Protein AF-A0A135VZF5-F1 (afdb_monomer_lite)

Foldseek 3Di:
DVVVVVVVVVVVVVVVCVVVVVVVLCVLPDPVCSVVSVVVVVVVVVVVVVCCCPPPLVVQLVVCVVVVHDNVVSVVRSVVRVVVVVVVVVVVVVVVVVVCVVVVND

Sequence (106 aa):
MLALLASFLIGGSQVIIQASSYSIVAEMAPEEYRGRLFAYYNATFFLSWGIAATLVAGPIADILIGQGLTNADAYRGSFIAAIILIIIGIAVLLFSFRCAKAKGLE

Secondary structure (DSSP, 8-state):
-HHHHHHHHHHHHHHHHHHHHHHHHHHHS-GGGHHHHHHHHHHHHHHHHHHHIIIIIHHHHHHHHHTT--HHHHHHHHHHHHHHHHHHHHHHHHHHHHHHHHTT--

Radius of gyration: 17.74 Å; chains: 1; bounding box: 40×30×50 Å

Structure (mmCIF, N/CA/C/O backbone):
data_AF-A0A135VZF5-F1
#
_entry.id   AF-A0A135VZF5-F1
#
loop_
_atom_site.group_PDB
_atom_site.id
_atom_site.type_symbol
_atom_site.label_atom_id
_atom_site.label_alt_id
_atom_site.label_comp_id
_atom_site.label_asym_id
_atom_site.label_entity_id
_atom_site.label_seq_id
_atom_site.pdbx_PDB_ins_code
_atom_site.Cartn_x
_atom_site.Cartn_y
_atom_site.Cartn_z
_atom_site.occupancy
_atom_site.B_iso_or_equiv
_atom_site.auth_seq_id
_atom_site.auth_comp_id
_atom_site.auth_asym_id
_atom_site.auth_atom_id
_atom_site.pdbx_PDB_model_num
ATOM 1 N N . MET A 1 1 ? 14.193 17.969 -7.813 1.00 78.62 1 MET A N 1
ATOM 2 C CA . MET A 1 1 ? 12.970 18.725 -7.455 1.00 78.62 1 MET A CA 1
ATOM 3 C C . MET A 1 1 ? 11.736 17.826 -7.400 1.00 78.62 1 MET A C 1
ATOM 5 O O . MET A 1 1 ? 11.145 17.732 -6.336 1.00 78.62 1 MET A O 1
ATOM 9 N N . LEU A 1 2 ? 11.392 17.096 -8.472 1.00 87.62 2 LEU A N 1
ATOM 10 C CA . LEU A 1 2 ? 10.212 16.211 -8.489 1.00 87.62 2 LEU A CA 1
ATOM 11 C C . LEU A 1 2 ? 10.239 15.117 -7.404 1.00 87.62 2 LEU A C 1
ATOM 13 O O . LEU A 1 2 ? 9.238 14.891 -6.737 1.00 87.62 2 LEU A O 1
ATOM 17 N N . ALA A 1 3 ? 11.404 14.505 -7.164 1.00 88.62 3 ALA A N 1
ATOM 18 C CA . ALA A 1 3 ? 11.572 13.507 -6.106 1.00 88.62 3 ALA A CA 1
ATOM 19 C C . ALA A 1 3 ? 11.306 14.067 -4.696 1.00 88.62 3 ALA A C 1
ATOM 21 O O . ALA A 1 3 ? 10.723 13.377 -3.874 1.00 88.62 3 ALA A O 1
ATOM 22 N N . LEU A 1 4 ? 11.669 15.328 -4.422 1.00 94.00 4 LEU A N 1
ATOM 23 C CA . LEU A 1 4 ? 11.401 15.960 -3.123 1.00 94.00 4 LEU A CA 1
ATOM 24 C C . LEU A 1 4 ? 9.907 16.209 -2.924 1.00 94.00 4 LEU A C 1
ATOM 26 O O . LEU A 1 4 ? 9.385 15.957 -1.843 1.00 94.00 4 LEU A O 1
ATOM 30 N N . LEU A 1 5 ? 9.2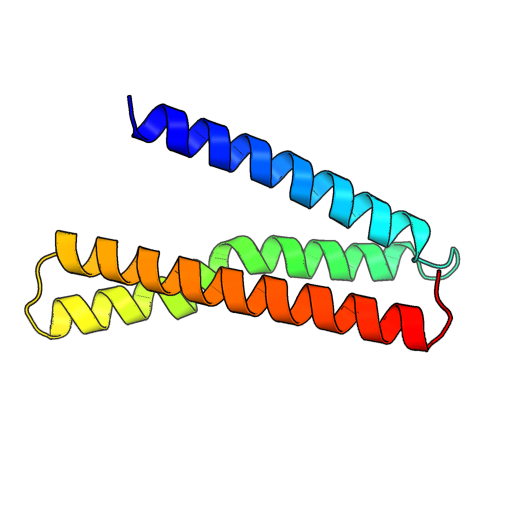20 16.660 -3.977 1.00 95.69 5 LEU A N 1
ATOM 31 C CA . LEU A 1 5 ? 7.770 16.815 -3.951 1.00 95.69 5 LEU A CA 1
ATOM 32 C C . LEU A 1 5 ? 7.081 15.462 -3.731 1.00 95.69 5 LEU A C 1
ATOM 34 O O . LEU A 1 5 ? 6.182 15.366 -2.903 1.00 95.69 5 LEU A O 1
ATOM 38 N N . ALA A 1 6 ? 7.541 14.410 -4.414 1.00 90.94 6 ALA A N 1
ATOM 39 C CA . ALA A 1 6 ? 7.037 13.056 -4.210 1.00 90.94 6 ALA A CA 1
ATOM 40 C C . ALA A 1 6 ? 7.252 12.586 -2.762 1.00 90.94 6 ALA A C 1
ATOM 42 O O . ALA A 1 6 ? 6.299 12.148 -2.128 1.00 90.94 6 ALA A O 1
ATOM 43 N N . SER A 1 7 ? 8.454 12.748 -2.201 1.00 93.50 7 SER A N 1
ATOM 44 C CA . SER A 1 7 ? 8.739 12.393 -0.804 1.00 93.50 7 SER A CA 1
ATOM 45 C C . SER A 1 7 ? 7.892 13.185 0.191 1.00 93.50 7 SER A C 1
ATOM 47 O O . SER A 1 7 ? 7.420 12.620 1.174 1.00 93.50 7 SER A O 1
ATOM 49 N N . PHE A 1 8 ? 7.658 14.473 -0.068 1.00 96.44 8 PHE A N 1
ATOM 50 C CA . PHE A 1 8 ? 6.779 15.301 0.755 1.00 96.44 8 PHE A CA 1
ATOM 51 C C . PHE A 1 8 ? 5.334 14.785 0.734 1.00 96.44 8 PHE A C 1
ATOM 53 O O . PHE A 1 8 ? 4.723 14.621 1.788 1.00 96.44 8 PHE A O 1
ATOM 60 N N . LEU A 1 9 ? 4.801 14.468 -0.451 1.00 95.06 9 LEU A N 1
ATOM 61 C CA . LEU A 1 9 ? 3.454 13.908 -0.601 1.00 95.06 9 LEU A CA 1
ATOM 62 C C . LEU A 1 9 ? 3.332 12.515 0.035 1.00 95.06 9 LEU A C 1
ATOM 64 O O . LEU A 1 9 ? 2.331 12.226 0.693 1.00 95.06 9 LEU A O 1
ATOM 68 N N . ILE A 1 10 ? 4.356 11.669 -0.104 1.00 92.56 10 ILE A N 1
ATOM 69 C CA . ILE A 1 10 ? 4.422 10.362 0.562 1.00 92.56 10 ILE A CA 1
ATOM 70 C C . ILE A 1 10 ? 4.381 10.553 2.080 1.00 92.56 10 ILE A C 1
ATOM 72 O O . ILE A 1 10 ? 3.522 9.971 2.733 1.00 92.56 10 ILE A O 1
ATOM 76 N N . GLY A 1 11 ? 5.231 11.416 2.640 1.00 93.94 11 GLY A N 1
ATOM 77 C CA . GLY A 1 11 ? 5.256 11.674 4.080 1.00 93.94 11 GLY A CA 1
ATOM 78 C C . GLY A 1 11 ? 3.928 12.230 4.601 1.00 93.94 11 GLY A C 1
ATOM 79 O O . GLY A 1 11 ? 3.379 11.716 5.574 1.00 93.94 11 GLY A O 1
ATOM 80 N N . GLY A 1 12 ? 3.363 13.230 3.918 1.00 97.00 12 GLY A N 1
ATOM 81 C CA . GLY A 1 12 ? 2.071 13.814 4.285 1.00 97.00 12 GLY A CA 1
ATOM 82 C C . GLY A 1 12 ? 0.936 12.788 4.261 1.00 97.00 12 GLY A C 1
ATOM 83 O O . GLY A 1 12 ? 0.188 12.668 5.231 1.00 97.00 12 GLY A O 1
ATOM 84 N N . SER A 1 13 ? 0.839 11.995 3.189 1.00 93.19 13 SER A N 1
ATOM 85 C CA . SER A 1 13 ? -0.178 10.940 3.083 1.00 93.19 13 SER A CA 1
ATOM 86 C C . SER A 1 13 ? -0.003 9.853 4.145 1.00 93.19 13 SER A C 1
ATOM 88 O O . SER A 1 13 ? -0.987 9.442 4.756 1.00 93.19 13 SER A O 1
ATOM 90 N N . GLN A 1 14 ? 1.232 9.437 4.434 1.00 91.56 14 GLN A N 1
ATOM 91 C CA . GLN A 1 14 ? 1.521 8.450 5.469 1.00 91.56 14 GLN A CA 1
ATOM 92 C C . GLN A 1 14 ? 1.071 8.913 6.852 1.00 91.56 14 GLN A C 1
ATOM 94 O O . GLN A 1 14 ? 0.493 8.111 7.583 1.00 91.56 14 GLN A O 1
ATOM 99 N N . VAL A 1 15 ? 1.316 10.175 7.217 1.00 95.38 15 VAL A N 1
ATOM 100 C CA . VAL A 1 15 ? 0.890 10.717 8.517 1.00 95.38 15 VAL A CA 1
ATOM 101 C C . VAL A 1 15 ? -0.632 10.751 8.612 1.00 95.38 15 VAL A C 1
ATOM 103 O O . VAL A 1 15 ? -1.183 10.267 9.598 1.00 95.38 15 VAL A O 1
ATOM 106 N N . ILE A 1 16 ? -1.313 11.257 7.579 1.00 95.56 16 ILE A N 1
ATOM 107 C CA . ILE A 1 16 ? -2.780 11.343 7.552 1.00 95.56 16 ILE A CA 1
ATOM 108 C C . ILE A 1 16 ? -3.399 9.947 7.671 1.00 95.56 16 ILE A C 1
ATOM 110 O O . ILE A 1 16 ? -4.220 9.709 8.553 1.00 95.56 16 ILE A O 1
ATOM 114 N N . ILE A 1 17 ? -2.973 9.002 6.827 1.00 91.38 17 ILE A N 1
ATOM 115 C CA . ILE A 1 17 ? -3.539 7.648 6.799 1.00 91.38 17 ILE A CA 1
ATOM 116 C C . ILE A 1 17 ? -3.292 6.931 8.127 1.00 91.38 17 ILE A C 1
ATOM 118 O O . ILE A 1 17 ? -4.222 6.332 8.666 1.00 91.38 17 ILE A O 1
ATOM 122 N N . GLN A 1 18 ? -2.077 7.000 8.679 1.00 90.69 18 GLN A N 1
ATOM 123 C CA . GLN A 1 18 ? -1.759 6.331 9.943 1.00 90.69 18 GLN A CA 1
ATOM 124 C C . GLN A 1 18 ? -2.528 6.938 11.115 1.00 90.69 18 GLN A C 1
ATOM 126 O O . GLN A 1 18 ? -3.126 6.190 11.884 1.00 90.69 18 GLN A O 1
ATOM 131 N N . ALA A 1 19 ? -2.560 8.269 11.235 1.00 93.94 19 ALA A N 1
ATOM 132 C CA . ALA A 1 19 ? -3.259 8.942 12.325 1.00 93.94 19 ALA A CA 1
ATOM 133 C C . ALA A 1 19 ? -4.768 8.660 12.287 1.00 93.94 19 ALA A C 1
ATOM 135 O O . ALA A 1 19 ? -5.345 8.254 13.297 1.00 93.94 19 ALA A O 1
ATOM 136 N N . SER A 1 20 ? -5.399 8.799 11.116 1.00 93.19 20 SER A N 1
ATOM 137 C CA . SER A 1 20 ? -6.828 8.520 10.954 1.00 93.19 20 SER A CA 1
ATOM 138 C C . SER A 1 20 ? -7.156 7.047 11.204 1.00 93.19 20 SER A C 1
ATOM 140 O O . SER A 1 20 ? -8.093 6.754 11.940 1.00 93.19 20 SER A O 1
ATOM 142 N N . SER A 1 21 ? -6.370 6.114 10.657 1.00 90.56 21 SER A N 1
ATOM 143 C CA . SER A 1 21 ? -6.619 4.674 10.838 1.00 90.56 21 SER A CA 1
ATOM 144 C C . SER A 1 21 ? -6.475 4.249 12.300 1.00 90.56 21 SER A C 1
ATOM 146 O O . SER A 1 21 ? -7.303 3.492 12.804 1.00 90.56 21 SER A O 1
ATOM 148 N N . TYR A 1 22 ? -5.467 4.773 13.003 1.00 90.44 22 TYR A N 1
ATOM 149 C CA . TYR A 1 22 ? -5.263 4.483 14.422 1.00 90.44 22 TYR A CA 1
ATOM 150 C C . TYR A 1 22 ? -6.402 5.037 15.285 1.00 90.44 22 TYR A C 1
ATOM 152 O O . TYR A 1 22 ? -6.854 4.355 16.202 1.00 90.44 22 TYR A O 1
ATOM 160 N N . SER A 1 23 ? -6.902 6.238 14.967 1.00 91.62 23 SER A N 1
ATOM 161 C CA . SER A 1 23 ? -8.057 6.836 15.649 1.00 91.62 23 SER A CA 1
ATOM 162 C C . SER A 1 23 ? -9.321 5.993 15.478 1.00 91.62 23 SER A C 1
ATOM 164 O O . SER A 1 23 ? -9.994 5.708 16.463 1.00 91.62 23 SER A O 1
ATOM 166 N N . ILE A 1 24 ? -9.605 5.536 14.252 1.00 89.19 24 ILE A N 1
ATOM 167 C CA . ILE A 1 24 ? -10.771 4.687 13.956 1.00 89.19 24 ILE A CA 1
ATOM 168 C C . ILE A 1 24 ? -10.710 3.387 14.769 1.00 89.19 24 ILE A C 1
ATOM 170 O O . ILE A 1 24 ? -11.689 2.994 15.395 1.00 89.19 24 ILE A O 1
ATOM 174 N N . VAL A 1 25 ? -9.551 2.722 14.807 1.00 89.50 25 VAL A N 1
ATOM 175 C CA . VAL A 1 25 ? -9.394 1.486 15.591 1.00 89.50 25 VAL A CA 1
ATOM 176 C C . VAL A 1 25 ? -9.524 1.755 17.090 1.00 89.50 25 VAL A C 1
ATOM 178 O O . VAL A 1 25 ? -10.129 0.948 17.791 1.00 89.50 25 VAL A O 1
ATOM 181 N N . ALA A 1 26 ? -8.991 2.872 17.592 1.00 89.31 26 ALA A N 1
ATOM 182 C CA . ALA A 1 26 ? -9.089 3.236 19.005 1.00 89.31 26 ALA A CA 1
ATOM 183 C C . ALA A 1 26 ? -10.539 3.409 19.468 1.00 89.31 26 ALA A C 1
ATOM 185 O O . ALA A 1 26 ? -10.889 2.944 20.554 1.00 89.31 26 ALA A O 1
ATOM 186 N N . GLU A 1 27 ? -11.356 4.054 18.637 1.00 89.25 27 GLU A N 1
ATOM 187 C CA . GLU A 1 27 ? -12.764 4.331 18.907 1.00 89.25 27 GLU A CA 1
ATOM 188 C C . GLU A 1 27 ? -13.631 3.073 18.776 1.00 89.25 27 GLU A C 1
ATOM 190 O O . GLU A 1 27 ? -14.422 2.771 19.666 1.00 89.25 27 GLU A O 1
ATOM 195 N N . MET A 1 28 ? -13.426 2.275 17.722 1.00 85.31 28 MET A N 1
ATOM 196 C CA . MET A 1 28 ? -14.229 1.071 17.476 1.00 85.31 28 MET A CA 1
ATOM 197 C C . MET A 1 28 ? -13.863 -0.118 18.379 1.00 85.31 28 MET A C 1
ATOM 199 O O . MET A 1 28 ? -14.646 -1.062 18.496 1.00 85.31 28 MET A O 1
ATOM 203 N N . ALA A 1 29 ? -12.667 -0.143 18.975 1.00 86.94 29 ALA A N 1
ATOM 204 C CA . ALA A 1 29 ? -12.201 -1.299 19.734 1.00 86.94 29 ALA A CA 1
ATOM 205 C C . ALA A 1 29 ? -12.803 -1.350 21.159 1.00 86.94 29 ALA A C 1
ATOM 207 O O . ALA A 1 29 ? -12.457 -0.497 21.993 1.00 86.94 29 ALA A O 1
ATOM 208 N N . PRO A 1 30 ? -13.615 -2.380 21.491 1.00 86.50 30 PRO A N 1
ATOM 209 C CA . PRO A 1 30 ? -14.172 -2.562 22.831 1.00 86.50 30 PRO A CA 1
ATOM 210 C C . PRO A 1 30 ? -13.069 -2.774 23.868 1.00 86.50 30 PRO A C 1
ATOM 212 O O . PRO A 1 30 ? -12.054 -3.412 23.581 1.00 86.50 30 PRO A O 1
ATOM 215 N N . GLU A 1 31 ? -13.283 -2.268 25.083 1.00 88.06 31 GLU A N 1
ATOM 216 C CA . GLU A 1 31 ? -12.266 -2.229 26.145 1.00 88.06 31 GLU A CA 1
ATOM 217 C C . GLU A 1 31 ? -11.690 -3.614 26.471 1.00 88.06 31 GLU A C 1
ATOM 219 O O . GLU A 1 31 ? -10.476 -3.765 26.594 1.00 88.06 31 GLU A O 1
ATOM 224 N N . GLU A 1 32 ? -12.542 -4.640 26.490 1.00 89.69 32 GLU A N 1
ATOM 225 C CA . GLU A 1 32 ? -12.180 -6.027 26.812 1.00 89.69 32 GLU A CA 1
ATOM 226 C C . GLU A 1 32 ? -11.223 -6.670 25.793 1.00 89.69 32 GLU A C 1
ATOM 228 O O . GLU A 1 32 ? -10.394 -7.502 26.161 1.00 89.69 32 GLU A O 1
ATOM 233 N N . TYR A 1 33 ? -11.289 -6.276 24.515 1.00 88.62 33 TYR A N 1
ATOM 234 C CA . TYR A 1 33 ? -10.480 -6.868 23.436 1.00 88.62 33 TYR A CA 1
ATOM 235 C C . TYR A 1 33 ? -9.554 -5.865 22.744 1.00 88.62 33 TYR A C 1
ATOM 237 O O . TYR A 1 33 ? -8.916 -6.203 21.740 1.00 88.62 33 TYR A O 1
ATOM 245 N N . ARG A 1 34 ? -9.438 -4.645 23.281 1.00 87.94 34 ARG A N 1
ATOM 246 C CA . ARG A 1 34 ? -8.714 -3.533 22.656 1.00 87.94 34 ARG A CA 1
ATOM 247 C C . ARG A 1 34 ? -7.278 -3.906 22.306 1.00 87.94 34 ARG A C 1
ATOM 249 O O . ARG A 1 34 ? -6.871 -3.749 21.158 1.00 87.94 34 ARG A O 1
ATOM 256 N N . GLY A 1 35 ? -6.536 -4.495 23.245 1.00 89.12 35 GLY A N 1
ATOM 257 C CA . GLY A 1 35 ? -5.149 -4.917 23.010 1.00 89.12 35 GLY A CA 1
ATOM 258 C C . GLY A 1 35 ? -5.002 -5.920 21.857 1.00 89.12 35 GLY A C 1
ATOM 259 O O . GLY A 1 35 ? -4.089 -5.802 21.042 1.00 89.12 35 GLY A O 1
ATOM 260 N N . ARG A 1 36 ? -5.937 -6.870 21.727 1.00 90.94 36 ARG A N 1
ATOM 261 C CA . ARG A 1 36 ? -5.923 -7.878 20.657 1.00 90.94 36 ARG A CA 1
ATOM 262 C C . ARG A 1 36 ? -6.248 -7.269 19.291 1.00 90.94 36 ARG A C 1
ATOM 264 O O . ARG A 1 36 ? -5.593 -7.604 18.308 1.00 90.94 36 ARG A O 1
ATOM 271 N N . LEU A 1 37 ? -7.225 -6.366 19.225 1.00 90.00 37 LEU A N 1
ATOM 272 C CA . LEU A 1 37 ? -7.585 -5.676 17.983 1.00 90.00 37 LEU A CA 1
ATOM 273 C C . LEU A 1 37 ? -6.462 -4.749 17.504 1.00 90.00 37 LEU A C 1
ATOM 275 O O . LEU A 1 37 ? -6.125 -4.760 16.321 1.00 90.00 37 LEU A O 1
ATOM 279 N N . PHE A 1 38 ? -5.801 -4.041 18.424 1.00 91.94 38 PHE A N 1
ATOM 280 C CA . PHE A 1 38 ? -4.598 -3.274 18.103 1.00 91.94 38 PHE A CA 1
ATOM 281 C C . PHE A 1 38 ? -3.43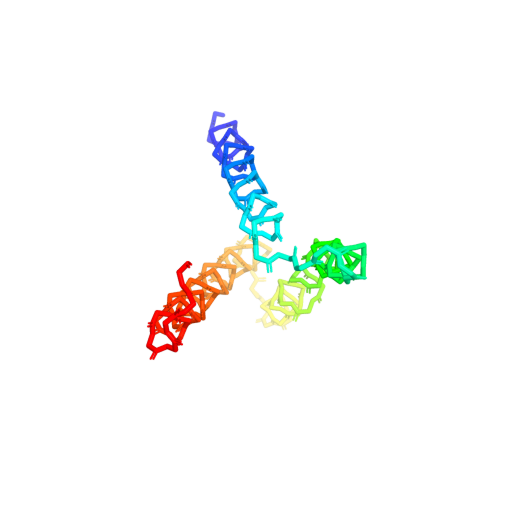3 -4.158 17.650 1.00 91.94 38 PHE A C 1
ATOM 283 O O . PHE A 1 38 ? -2.685 -3.760 16.757 1.00 91.94 38 PHE A O 1
ATOM 290 N N . ALA A 1 39 ? -3.273 -5.359 18.212 1.00 92.38 39 ALA A N 1
ATOM 291 C CA . ALA A 1 39 ? -2.265 -6.304 17.739 1.00 92.38 39 ALA A CA 1
ATOM 292 C C . ALA A 1 39 ? -2.535 -6.740 16.288 1.00 92.38 39 ALA A C 1
ATOM 294 O O . ALA A 1 39 ? -1.612 -6.742 15.476 1.00 92.38 39 ALA A O 1
ATOM 295 N N . TYR A 1 40 ? -3.792 -7.034 15.931 1.00 91.69 40 TYR A N 1
ATOM 296 C CA . TYR A 1 40 ? -4.159 -7.350 14.546 1.00 91.69 40 TYR A CA 1
ATOM 297 C C . TYR A 1 40 ? -3.931 -6.173 13.599 1.00 91.69 40 TYR A C 1
ATOM 299 O O . TYR A 1 40 ? -3.320 -6.354 12.545 1.00 91.69 40 TYR A O 1
ATOM 307 N N . TYR A 1 41 ? -4.350 -4.968 13.991 1.00 91.12 41 TYR A N 1
ATOM 308 C CA . TYR A 1 41 ? -4.097 -3.759 13.212 1.00 91.12 41 TYR A CA 1
ATOM 309 C C . TYR A 1 41 ? -2.598 -3.579 12.939 1.00 91.12 41 TYR A C 1
ATOM 311 O O . TYR A 1 41 ? -2.188 -3.533 11.782 1.00 91.12 41 TYR A O 1
ATOM 319 N N . ASN A 1 42 ? -1.762 -3.578 13.981 1.00 91.06 42 ASN A N 1
ATOM 320 C CA . ASN A 1 42 ? -0.322 -3.376 13.826 1.00 91.06 42 ASN A CA 1
ATOM 321 C C . ASN A 1 42 ? 0.337 -4.491 13.003 1.00 91.06 42 ASN A C 1
ATOM 323 O O . ASN A 1 42 ? 1.162 -4.203 12.139 1.00 91.06 42 ASN A O 1
ATOM 327 N N . ALA A 1 43 ? -0.051 -5.754 13.211 1.00 92.06 43 ALA A N 1
ATOM 328 C CA . ALA A 1 43 ? 0.472 -6.871 12.428 1.00 92.06 43 ALA A CA 1
ATOM 329 C C . ALA A 1 43 ? 0.168 -6.707 10.932 1.00 92.06 43 ALA A C 1
ATOM 331 O O . ALA A 1 43 ? 1.066 -6.839 10.104 1.00 92.06 43 ALA A O 1
ATOM 332 N N . THR A 1 44 ? -1.075 -6.366 10.577 1.00 88.88 44 THR A N 1
ATOM 333 C CA . THR A 1 44 ? -1.452 -6.126 9.172 1.00 88.88 44 THR A CA 1
ATOM 334 C C . THR A 1 44 ? -0.776 -4.887 8.588 1.00 88.88 44 THR A C 1
ATOM 336 O O . THR A 1 44 ? -0.317 -4.925 7.446 1.00 88.88 44 THR A O 1
ATOM 339 N N . PHE A 1 45 ? -0.640 -3.816 9.375 1.00 86.50 45 PHE A N 1
ATOM 340 C CA . PHE A 1 45 ? 0.045 -2.597 8.962 1.00 86.50 45 PHE A CA 1
ATOM 341 C C . PHE A 1 45 ? 1.517 -2.863 8.629 1.00 86.50 45 PHE A C 1
ATOM 343 O O . PHE A 1 45 ? 1.965 -2.521 7.535 1.00 86.50 45 PHE A O 1
ATOM 350 N N . PHE A 1 46 ? 2.255 -3.553 9.504 1.00 84.94 46 PHE A N 1
ATOM 351 C CA . PHE A 1 46 ? 3.646 -3.924 9.229 1.00 84.94 46 PHE A CA 1
ATOM 352 C C . PHE A 1 46 ? 3.773 -4.885 8.051 1.00 84.94 46 PHE A C 1
ATOM 354 O O . PHE A 1 46 ? 4.675 -4.740 7.228 1.00 84.94 46 PHE A O 1
ATOM 361 N N . LEU A 1 47 ? 2.850 -5.839 7.927 1.00 85.62 47 LEU A N 1
ATOM 362 C CA . LEU A 1 47 ? 2.847 -6.780 6.814 1.00 85.62 47 LEU A CA 1
ATOM 363 C C . LEU A 1 47 ? 2.660 -6.064 5.462 1.00 85.62 47 LEU A C 1
ATOM 365 O O . LEU A 1 47 ? 3.269 -6.445 4.459 1.00 85.62 47 LEU A O 1
ATOM 369 N N . SER A 1 48 ? 1.875 -4.984 5.437 1.00 82.94 48 SER A N 1
ATOM 370 C CA . SER A 1 48 ? 1.613 -4.212 4.219 1.00 82.94 48 SER A CA 1
ATOM 371 C C . SER A 1 48 ? 2.856 -3.538 3.619 1.00 82.94 48 SER A C 1
ATOM 373 O O . SER A 1 48 ? 2.901 -3.347 2.404 1.00 82.94 48 SER A O 1
ATOM 375 N N . TRP A 1 49 ? 3.888 -3.235 4.422 1.00 77.19 49 TRP A N 1
ATOM 376 C CA . TRP A 1 49 ? 5.107 -2.558 3.950 1.00 77.19 49 TRP A CA 1
ATOM 377 C C . TRP A 1 49 ? 5.895 -3.374 2.919 1.00 77.19 49 TRP A C 1
ATOM 379 O O . TRP A 1 49 ? 6.498 -2.800 2.015 1.00 77.19 49 TRP A O 1
ATOM 389 N N . GLY A 1 50 ? 5.902 -4.702 3.051 1.00 80.19 50 GLY A N 1
ATOM 390 C CA . GLY A 1 50 ? 6.679 -5.589 2.181 1.00 80.19 50 GLY A CA 1
ATOM 391 C C . GLY A 1 50 ? 5.841 -6.291 1.118 1.00 80.19 50 GLY A C 1
ATOM 392 O O . GLY A 1 50 ? 6.276 -6.421 -0.024 1.00 80.19 50 GLY A O 1
ATOM 393 N N . ILE A 1 51 ? 4.619 -6.713 1.462 1.00 86.06 51 ILE A N 1
ATOM 394 C CA . ILE A 1 51 ? 3.828 -7.603 0.601 1.00 86.06 51 ILE A CA 1
ATOM 395 C C . ILE A 1 51 ? 3.535 -6.990 -0.770 1.00 86.06 51 ILE A C 1
ATOM 397 O O . ILE A 1 51 ? 3.676 -7.677 -1.780 1.00 86.06 51 ILE A O 1
ATOM 401 N N . ALA A 1 52 ? 3.155 -5.712 -0.835 1.00 85.25 52 ALA A N 1
ATOM 402 C CA . ALA A 1 52 ? 2.836 -5.075 -2.113 1.00 85.25 52 ALA A CA 1
ATOM 403 C C . ALA A 1 52 ? 4.070 -4.979 -3.027 1.00 85.25 52 ALA A C 1
ATOM 405 O O . ALA A 1 52 ? 3.982 -5.226 -4.229 1.00 85.25 52 ALA A O 1
ATOM 406 N N . ALA A 1 53 ? 5.240 -4.679 -2.460 1.00 82.12 53 ALA A N 1
ATOM 407 C CA . ALA A 1 53 ? 6.480 -4.631 -3.223 1.00 82.12 53 ALA A CA 1
ATOM 408 C C . ALA A 1 53 ? 6.880 -6.030 -3.722 1.00 82.12 53 ALA A C 1
ATOM 410 O O . ALA A 1 53 ? 7.170 -6.201 -4.904 1.00 82.12 53 ALA A O 1
ATOM 411 N N . THR A 1 54 ? 6.837 -7.036 -2.845 1.00 89.06 54 THR A N 1
ATOM 412 C CA . THR A 1 54 ? 7.307 -8.396 -3.145 1.00 89.06 54 THR A CA 1
ATOM 413 C C . THR A 1 54 ? 6.360 -9.183 -4.045 1.00 89.06 54 THR A C 1
ATOM 415 O O . THR A 1 54 ? 6.832 -9.906 -4.912 1.00 89.06 54 THR A O 1
ATOM 418 N N . LEU A 1 55 ? 5.043 -9.077 -3.855 1.00 90.88 55 LEU A N 1
ATOM 419 C CA . LEU A 1 55 ? 4.070 -9.910 -4.575 1.00 90.88 55 LEU A CA 1
ATOM 420 C C . LEU A 1 55 ? 3.406 -9.205 -5.757 1.00 90.88 55 LEU A C 1
ATOM 422 O O . LEU A 1 55 ? 2.793 -9.876 -6.583 1.00 90.88 55 LEU A O 1
ATOM 42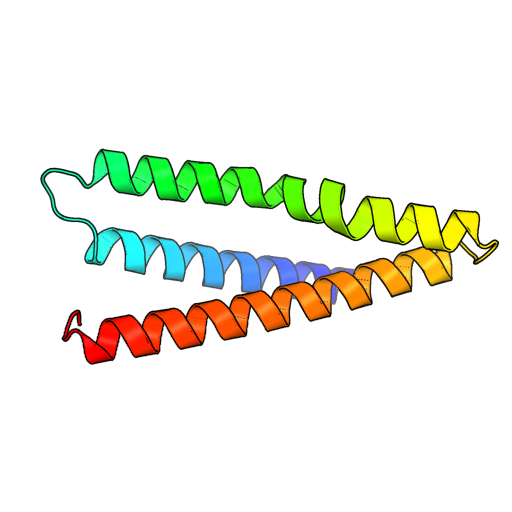6 N N . VAL A 1 56 ? 3.507 -7.876 -5.847 1.00 91.19 56 VAL A N 1
ATOM 427 C CA . VAL A 1 56 ? 2.894 -7.110 -6.941 1.00 91.19 56 VAL A CA 1
ATOM 428 C C . VAL A 1 56 ? 3.971 -6.444 -7.784 1.00 91.19 56 VAL A C 1
ATOM 430 O O . VAL A 1 56 ? 4.150 -6.805 -8.943 1.00 91.19 56 VAL A O 1
ATOM 433 N N . ALA A 1 57 ? 4.722 -5.498 -7.216 1.00 91.38 57 ALA A N 1
ATOM 434 C CA . ALA A 1 57 ? 5.666 -4.702 -8.001 1.00 91.38 57 ALA A CA 1
ATOM 435 C C . ALA A 1 57 ? 6.835 -5.530 -8.565 1.00 91.38 57 ALA A C 1
ATOM 437 O O . ALA A 1 57 ? 7.202 -5.310 -9.718 1.00 91.38 57 ALA A O 1
ATOM 438 N N . GLY A 1 58 ? 7.379 -6.469 -7.780 1.00 91.56 58 GLY A N 1
ATOM 439 C CA . GLY A 1 58 ? 8.478 -7.359 -8.173 1.00 91.56 58 GLY A CA 1
ATOM 440 C C . GLY A 1 58 ? 8.126 -8.244 -9.372 1.00 91.56 58 GLY A C 1
ATOM 441 O O . GLY A 1 58 ? 8.712 -8.053 -10.433 1.00 91.56 58 GLY A O 1
ATOM 442 N N . PRO A 1 59 ? 7.110 -9.123 -9.274 1.00 94.94 59 PRO A N 1
ATOM 443 C CA . PRO A 1 59 ? 6.705 -9.982 -10.384 1.00 94.94 59 PRO A CA 1
ATOM 444 C C . PRO A 1 59 ? 6.323 -9.206 -11.646 1.00 94.94 59 PRO A C 1
ATOM 446 O O . PRO A 1 59 ? 6.630 -9.639 -12.751 1.00 94.94 59 PRO A O 1
ATOM 449 N N . ILE A 1 60 ? 5.679 -8.041 -11.507 1.00 94.75 60 ILE A N 1
ATOM 450 C CA . ILE A 1 60 ? 5.342 -7.192 -12.657 1.00 94.75 60 ILE A CA 1
ATOM 451 C C . ILE A 1 60 ? 6.608 -6.659 -13.328 1.00 94.75 60 ILE A C 1
ATOM 453 O O . ILE A 1 60 ? 6.708 -6.715 -14.552 1.00 94.75 60 ILE A O 1
ATOM 457 N N . ALA A 1 61 ? 7.583 -6.181 -12.552 1.00 94.38 61 ALA A N 1
ATOM 458 C CA . ALA A 1 61 ? 8.861 -5.744 -13.099 1.00 94.38 61 ALA A CA 1
ATOM 459 C C . ALA A 1 61 ? 9.600 -6.904 -13.786 1.00 94.38 61 ALA A C 1
ATOM 461 O O . ALA A 1 61 ? 10.049 -6.740 -14.919 1.00 94.38 61 ALA A O 1
ATOM 462 N N . ASP A 1 62 ? 9.651 -8.078 -13.153 1.00 95.00 62 ASP A N 1
ATOM 463 C CA . ASP A 1 62 ? 10.321 -9.267 -13.688 1.00 95.00 62 ASP A CA 1
ATOM 464 C C . ASP A 1 62 ? 9.688 -9.740 -15.002 1.00 95.00 62 ASP A C 1
ATOM 466 O O . ASP A 1 62 ? 10.403 -10.056 -15.953 1.00 95.00 62 ASP A O 1
ATOM 470 N N . ILE A 1 6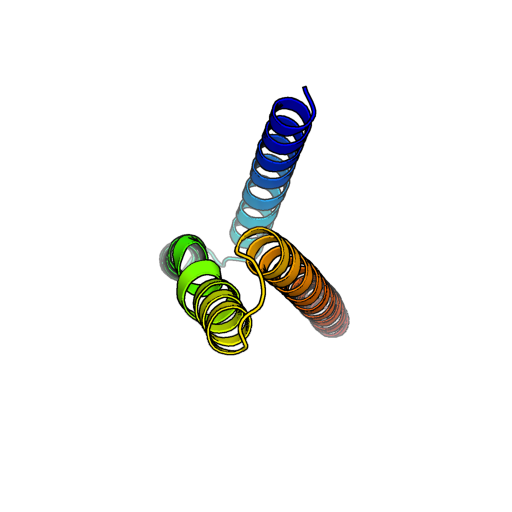3 ? 8.354 -9.739 -15.100 1.00 96.00 63 ILE A N 1
ATOM 471 C CA . ILE A 1 63 ? 7.637 -10.090 -16.335 1.00 96.00 63 ILE A CA 1
ATOM 472 C C . ILE A 1 63 ? 7.966 -9.093 -17.451 1.00 96.00 63 ILE A C 1
ATOM 474 O O . ILE A 1 63 ? 8.266 -9.509 -18.569 1.00 96.00 63 ILE A O 1
ATOM 478 N N . LEU A 1 64 ? 7.931 -7.789 -17.165 1.00 94.94 64 LEU A N 1
ATOM 479 C CA . LEU A 1 64 ? 8.192 -6.753 -18.169 1.00 94.94 64 LEU A CA 1
ATOM 480 C C . LEU A 1 64 ? 9.644 -6.812 -18.667 1.00 94.94 64 LEU A C 1
ATOM 482 O O . LEU A 1 64 ? 9.884 -6.761 -19.873 1.00 94.94 64 LEU A O 1
ATOM 486 N N . ILE A 1 65 ? 10.606 -6.995 -17.760 1.00 96.12 65 ILE A N 1
ATOM 487 C CA . ILE A 1 65 ? 12.021 -7.174 -18.113 1.00 96.12 65 ILE A CA 1
ATOM 488 C C . ILE A 1 65 ? 12.216 -8.479 -18.896 1.00 96.12 65 ILE A C 1
ATOM 490 O O . ILE A 1 65 ? 12.901 -8.487 -19.918 1.00 96.12 65 ILE A O 1
ATOM 494 N N . GLY A 1 66 ? 11.572 -9.571 -18.474 1.00 95.81 66 GLY A N 1
ATOM 495 C CA . GLY A 1 66 ? 11.615 -10.867 -19.157 1.00 95.81 66 GLY A CA 1
ATOM 496 C C . GLY A 1 66 ? 11.041 -10.838 -20.579 1.00 95.81 66 GLY A C 1
ATOM 497 O O . GLY A 1 66 ? 11.442 -11.640 -21.418 1.00 95.81 66 GLY A O 1
ATOM 498 N N . GLN A 1 67 ? 10.157 -9.883 -20.879 1.00 95.50 67 GLN A N 1
ATOM 499 C CA . GLN A 1 67 ? 9.630 -9.618 -22.224 1.00 95.50 67 GLN A CA 1
ATOM 500 C C . GLN A 1 67 ? 10.558 -8.747 -23.092 1.00 95.50 67 GLN A C 1
ATOM 502 O O . GLN A 1 67 ? 10.224 -8.447 -24.237 1.00 95.50 67 GLN A O 1
ATOM 507 N N . GLY A 1 68 ? 11.723 -8.348 -22.574 1.00 93.94 68 GLY A N 1
ATOM 508 C CA . GLY A 1 68 ? 12.700 -7.521 -23.281 1.00 93.94 68 GLY A CA 1
ATOM 509 C C . GLY A 1 68 ? 12.436 -6.015 -23.198 1.00 93.94 68 GLY A C 1
ATOM 510 O O . GLY A 1 68 ? 13.065 -5.255 -23.935 1.00 93.94 68 GLY A O 1
ATOM 511 N N . LEU A 1 69 ? 11.525 -5.564 -22.324 1.00 95.00 69 LEU A N 1
ATOM 512 C CA . LEU A 1 69 ? 11.310 -4.135 -22.081 1.00 95.00 69 LEU A CA 1
ATOM 513 C C . LEU A 1 69 ? 12.446 -3.536 -21.248 1.00 95.00 69 LEU A C 1
ATOM 515 O O . LEU A 1 69 ? 13.168 -4.225 -20.526 1.00 95.00 69 LEU A O 1
ATOM 519 N N . THR A 1 70 ? 12.604 -2.215 -21.339 1.00 95.31 70 THR A N 1
ATOM 520 C CA . THR A 1 70 ? 13.655 -1.515 -20.598 1.00 95.31 70 THR A CA 1
ATOM 521 C C . THR A 1 70 ? 13.337 -1.450 -19.102 1.00 95.31 70 THR A C 1
ATOM 523 O O . THR A 1 70 ? 12.175 -1.435 -18.692 1.00 95.31 70 THR A O 1
ATOM 526 N N . ASN A 1 71 ? 14.369 -1.293 -18.266 1.00 93.12 71 ASN A N 1
ATOM 527 C CA . ASN A 1 71 ? 14.193 -1.056 -16.827 1.00 93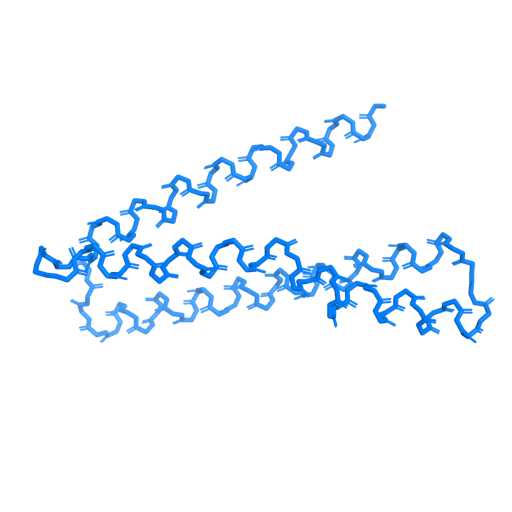.12 71 ASN A CA 1
ATOM 528 C C . ASN A 1 71 ? 13.309 0.171 -16.532 1.00 93.12 71 ASN A C 1
ATOM 530 O O . ASN A 1 71 ? 12.588 0.194 -15.536 1.00 93.12 71 ASN A O 1
ATOM 534 N N . ALA A 1 72 ? 13.343 1.190 -17.398 1.00 93.69 72 ALA A N 1
ATOM 535 C CA . ALA A 1 72 ? 12.499 2.371 -17.253 1.00 93.69 72 ALA A CA 1
ATOM 536 C C . ALA A 1 72 ? 11.014 2.048 -17.485 1.00 93.69 72 ALA A C 1
ATOM 538 O O . ALA A 1 72 ? 10.153 2.583 -16.785 1.00 93.69 72 ALA A O 1
ATOM 539 N N . ASP A 1 73 ? 10.709 1.159 -18.430 1.00 93.19 73 ASP A N 1
ATOM 540 C CA . ASP A 1 73 ? 9.339 0.728 -18.712 1.00 93.19 73 ASP A CA 1
ATOM 541 C C . ASP A 1 73 ? 8.815 -0.213 -17.628 1.00 93.19 73 ASP A C 1
ATOM 543 O O . ASP A 1 73 ? 7.679 -0.052 -17.184 1.00 93.19 73 ASP A O 1
ATOM 547 N N . ALA A 1 74 ? 9.663 -1.110 -17.117 1.00 93.88 74 ALA A N 1
ATOM 548 C CA . ALA A 1 74 ? 9.344 -1.931 -15.952 1.00 93.88 74 ALA A CA 1
ATOM 549 C C . ALA A 1 74 ? 9.017 -1.065 -14.722 1.00 93.88 74 ALA A C 1
ATOM 551 O O . ALA A 1 74 ? 7.990 -1.265 -14.077 1.00 93.88 74 ALA A O 1
ATOM 552 N N . TYR A 1 75 ? 9.819 -0.028 -14.458 1.00 91.25 75 TYR A N 1
ATOM 553 C CA . TYR A 1 75 ? 9.587 0.919 -13.364 1.00 91.25 75 TYR A CA 1
ATOM 554 C C . TYR A 1 75 ? 8.252 1.672 -13.501 1.00 91.25 75 TYR A C 1
ATOM 556 O O . TYR A 1 75 ? 7.495 1.796 -12.536 1.00 91.25 75 TYR A O 1
ATOM 564 N N . ARG A 1 76 ? 7.918 2.137 -14.713 1.00 94.25 76 ARG A N 1
ATOM 565 C CA . ARG A 1 76 ? 6.609 2.748 -15.007 1.00 94.25 76 ARG A CA 1
ATOM 566 C C . ARG A 1 76 ? 5.467 1.748 -14.816 1.00 94.25 76 ARG A C 1
ATOM 568 O O . ARG A 1 76 ? 4.450 2.102 -14.224 1.00 94.25 76 ARG A O 1
ATOM 575 N N . GLY A 1 77 ? 5.642 0.508 -15.270 1.00 94.19 77 GLY A N 1
ATOM 576 C CA . GLY A 1 77 ? 4.676 -0.577 -15.098 1.00 94.19 77 GLY A CA 1
ATOM 577 C C . GLY A 1 77 ? 4.372 -0.868 -13.628 1.00 94.19 77 GLY A C 1
ATOM 578 O O . GLY A 1 77 ? 3.203 -0.945 -13.248 1.00 94.19 77 GLY A O 1
ATOM 579 N N . SER A 1 78 ? 5.397 -0.922 -12.772 1.00 93.19 78 SER A N 1
ATOM 580 C CA . SER A 1 78 ? 5.218 -1.089 -11.324 1.00 93.19 78 SER A CA 1
ATOM 581 C C . SER A 1 78 ? 4.443 0.075 -10.689 1.00 93.19 78 SER A C 1
ATOM 583 O O . SER A 1 78 ? 3.623 -0.154 -9.800 1.00 93.19 78 SER A O 1
ATOM 585 N N . PHE A 1 79 ? 4.625 1.315 -11.161 1.00 91.69 79 PHE A N 1
ATOM 586 C CA . PHE A 1 79 ? 3.806 2.446 -10.703 1.00 91.69 79 PHE A CA 1
ATOM 587 C C . PHE A 1 79 ? 2.343 2.336 -11.129 1.00 91.69 79 PHE A C 1
ATOM 589 O O . PHE A 1 79 ? 1.458 2.621 -10.325 1.00 91.69 79 PHE A O 1
ATOM 596 N N . ILE A 1 80 ? 2.071 1.905 -12.363 1.00 94.75 80 ILE A N 1
ATOM 597 C CA . ILE A 1 80 ? 0.695 1.673 -12.825 1.00 94.75 80 ILE A CA 1
ATOM 598 C C . ILE A 1 80 ? 0.029 0.602 -11.955 1.00 94.75 80 ILE A C 1
ATOM 600 O O . ILE A 1 80 ? -1.101 0.786 -11.502 1.00 94.75 80 ILE A O 1
ATOM 604 N N . ALA A 1 81 ? 0.746 -0.480 -11.650 1.00 93.94 81 ALA A N 1
ATOM 605 C CA . ALA A 1 81 ? 0.260 -1.518 -10.751 1.00 93.94 81 ALA A CA 1
ATOM 606 C C . ALA A 1 81 ? -0.051 -0.981 -9.346 1.00 93.94 81 ALA A C 1
ATOM 608 O O . ALA A 1 81 ? -1.101 -1.295 -8.784 1.00 93.94 81 ALA A O 1
ATOM 609 N N . ALA A 1 82 ? 0.817 -0.125 -8.798 1.00 91.31 82 ALA A N 1
ATOM 610 C CA . ALA A 1 82 ? 0.582 0.526 -7.512 1.00 91.31 82 ALA A CA 1
ATOM 611 C C . ALA A 1 82 ? -0.675 1.416 -7.535 1.00 91.31 82 ALA A C 1
ATOM 613 O O . ALA A 1 82 ? -1.466 1.373 -6.595 1.00 91.31 82 ALA A O 1
ATOM 614 N N . ILE A 1 83 ? -0.909 2.169 -8.616 1.00 93.69 83 ILE A N 1
ATOM 615 C CA . ILE A 1 83 ? -2.124 2.986 -8.782 1.00 93.69 83 ILE A CA 1
ATOM 616 C C . ILE A 1 83 ? -3.377 2.102 -8.776 1.00 93.69 83 ILE A C 1
ATOM 618 O O . ILE A 1 83 ? -4.331 2.401 -8.059 1.00 93.69 83 ILE A O 1
ATOM 622 N N . ILE A 1 84 ? -3.372 0.997 -9.528 1.00 94.62 84 ILE A N 1
ATOM 623 C CA . ILE A 1 84 ? -4.495 0.047 -9.561 1.00 94.62 84 ILE A CA 1
ATOM 624 C C . ILE A 1 84 ? -4.753 -0.527 -8.163 1.00 94.62 84 ILE A C 1
ATOM 626 O O . ILE A 1 84 ? -5.899 -0.573 -7.717 1.00 94.62 84 ILE A O 1
ATOM 630 N N . LEU A 1 85 ? -3.696 -0.908 -7.442 1.00 92.50 85 LEU A N 1
ATOM 631 C CA . LEU A 1 85 ? -3.805 -1.438 -6.084 1.00 92.50 85 LEU A CA 1
ATOM 632 C C . LEU A 1 85 ? -4.421 -0.416 -5.115 1.00 92.50 85 LEU A C 1
ATOM 634 O O . LEU A 1 85 ? -5.292 -0.769 -4.322 1.00 92.50 85 LEU A O 1
ATOM 638 N N . ILE A 1 86 ? -4.022 0.856 -5.213 1.00 92.44 86 ILE A N 1
ATOM 639 C CA . ILE A 1 86 ? -4.599 1.950 -4.420 1.00 92.44 86 ILE A CA 1
ATOM 640 C C . ILE A 1 86 ? -6.088 2.125 -4.739 1.00 92.44 86 ILE A C 1
ATOM 642 O O . ILE A 1 86 ? -6.892 2.242 -3.817 1.00 92.44 86 ILE A O 1
ATOM 646 N N . ILE A 1 87 ? -6.478 2.098 -6.018 1.00 96.06 87 ILE A N 1
ATOM 647 C CA . ILE A 1 87 ? -7.888 2.209 -6.428 1.00 96.06 87 ILE A CA 1
ATOM 648 C C . ILE A 1 87 ? -8.718 1.065 -5.832 1.00 96.06 87 ILE A C 1
ATOM 650 O O . ILE A 1 87 ? -9.791 1.313 -5.280 1.00 96.06 87 ILE A O 1
ATOM 654 N N . ILE A 1 88 ? -8.211 -0.171 -5.889 1.00 95.00 88 ILE A N 1
ATOM 655 C CA . ILE A 1 88 ? -8.860 -1.336 -5.269 1.00 95.00 88 ILE A CA 1
ATOM 656 C C . ILE A 1 88 ? -8.995 -1.125 -3.755 1.00 95.00 88 ILE A C 1
ATOM 658 O O . ILE A 1 88 ? -10.078 -1.321 -3.206 1.00 95.00 88 ILE A O 1
ATOM 662 N N . GLY A 1 89 ? -7.931 -0.672 -3.085 1.00 91.69 89 GLY A N 1
ATOM 663 C CA . GLY A 1 89 ? -7.945 -0.383 -1.649 1.00 91.69 89 GLY A CA 1
ATOM 664 C C . GLY A 1 89 ? -8.990 0.668 -1.261 1.00 91.69 89 GLY A C 1
ATOM 665 O O . GLY A 1 89 ? -9.754 0.459 -0.320 1.00 91.69 89 GLY A O 1
ATOM 666 N N . ILE A 1 90 ? -9.090 1.760 -2.023 1.00 94.38 90 ILE A N 1
ATOM 667 C CA . ILE A 1 90 ? -10.104 2.804 -1.815 1.00 94.38 90 ILE A CA 1
ATOM 668 C C . ILE A 1 90 ? -11.513 2.239 -2.025 1.00 94.38 90 ILE A C 1
ATOM 670 O O . ILE A 1 90 ? -12.399 2.493 -1.210 1.00 94.38 90 ILE A O 1
ATOM 674 N N . ALA A 1 91 ? -11.736 1.446 -3.076 1.00 96.25 91 ALA A N 1
ATOM 675 C CA . ALA A 1 91 ? -13.034 0.825 -3.330 1.00 96.25 91 ALA A CA 1
ATOM 676 C C . ALA A 1 91 ? -13.464 -0.099 -2.176 1.00 96.25 91 ALA A C 1
ATOM 678 O O . ALA A 1 91 ? -14.605 -0.018 -1.718 1.00 96.25 91 ALA A O 1
ATOM 679 N N . VAL A 1 92 ? -12.544 -0.921 -1.657 1.00 94.31 92 VAL A N 1
ATOM 680 C CA . VAL A 1 92 ? -12.784 -1.798 -0.499 1.00 94.31 92 VAL A CA 1
ATOM 681 C C . VAL A 1 92 ? -13.065 -0.988 0.767 1.00 94.31 92 VAL A C 1
ATOM 683 O O . VAL A 1 92 ? -13.983 -1.330 1.516 1.00 94.31 92 VAL A O 1
ATOM 686 N N . LEU A 1 93 ? -12.330 0.103 0.998 1.00 91.31 93 LEU A N 1
ATOM 687 C CA . LEU A 1 93 ? -12.535 0.985 2.148 1.00 91.31 93 LEU A CA 1
ATOM 688 C C . LEU A 1 93 ? -13.921 1.642 2.108 1.00 91.31 93 LEU A C 1
ATOM 690 O O . LEU A 1 93 ? -14.676 1.565 3.076 1.00 91.31 93 LEU A O 1
ATOM 694 N N . LEU A 1 94 ? -14.289 2.236 0.970 1.00 93.75 94 LEU A N 1
ATOM 695 C CA . LEU A 1 94 ? -15.599 2.862 0.782 1.00 93.75 94 LEU A CA 1
ATOM 696 C C . LEU A 1 94 ? -16.733 1.842 0.916 1.00 93.75 94 LEU A C 1
ATOM 698 O O . LEU A 1 94 ? -17.756 2.132 1.535 1.00 93.75 94 LEU A O 1
ATOM 702 N N . PHE A 1 95 ? -16.556 0.638 0.370 1.00 94.81 95 PHE A N 1
ATOM 703 C CA . PHE A 1 95 ? -17.519 -0.447 0.531 1.00 94.81 95 PHE A CA 1
ATOM 704 C C . PHE A 1 95 ? -17.673 -0.856 2.003 1.00 94.81 95 PHE A C 1
ATOM 706 O O . PHE A 1 95 ? -18.796 -0.965 2.495 1.00 94.81 95 PHE A O 1
ATOM 713 N N . SER A 1 96 ? -16.562 -0.991 2.729 1.00 90.19 96 SER A N 1
ATOM 714 C CA . SER A 1 96 ? -16.553 -1.331 4.156 1.00 90.19 96 SER A CA 1
ATOM 715 C C . SER A 1 96 ? -17.288 -0.286 4.994 1.00 90.19 96 SER A C 1
ATOM 717 O O . SER A 1 96 ? -18.141 -0.652 5.801 1.00 90.19 96 SER A O 1
ATOM 719 N N . PHE A 1 97 ? -17.053 1.007 4.747 1.00 88.94 97 PHE A N 1
ATOM 720 C CA . PHE A 1 97 ? -17.781 2.078 5.434 1.00 88.94 97 PHE A CA 1
ATOM 721 C C . PHE A 1 97 ? -19.276 2.076 5.118 1.00 88.94 97 PHE A C 1
ATOM 723 O O . PHE A 1 97 ? -20.097 2.257 6.017 1.00 88.94 97 PHE A O 1
ATOM 730 N N . ARG A 1 98 ? -19.661 1.816 3.863 1.00 91.06 98 ARG A N 1
ATOM 731 C CA . ARG A 1 98 ? -21.080 1.678 3.500 1.00 91.06 98 ARG A CA 1
ATOM 732 C C . ARG A 1 98 ? -21.740 0.516 4.237 1.00 91.06 98 ARG A C 1
ATOM 734 O O . ARG A 1 98 ? -22.859 0.669 4.720 1.00 91.06 98 ARG A O 1
ATOM 741 N N . CYS A 1 99 ? -21.057 -0.622 4.347 1.00 87.75 99 CYS A N 1
ATOM 742 C CA . CYS A 1 99 ? -21.548 -1.773 5.099 1.00 87.75 99 CYS A CA 1
ATOM 743 C C . CYS A 1 99 ? -21.620 -1.509 6.609 1.00 87.75 99 CYS A C 1
ATOM 745 O O . CYS A 1 99 ? -22.584 -1.943 7.236 1.00 87.75 99 CYS A O 1
ATOM 747 N N . ALA A 1 100 ? -20.644 -0.803 7.187 1.00 85.25 100 ALA A N 1
ATOM 748 C CA . ALA A 1 100 ? -20.654 -0.422 8.601 1.00 85.25 100 ALA A CA 1
ATOM 749 C C . ALA A 1 100 ? -21.845 0.493 8.918 1.00 85.25 100 ALA A C 1
ATOM 751 O O . ALA A 1 100 ? -22.642 0.186 9.806 1.00 85.25 100 ALA A O 1
ATOM 752 N N . LYS A 1 101 ? -22.053 1.526 8.092 1.00 83.56 101 LYS A N 1
ATOM 753 C CA . LYS A 1 101 ? -23.198 2.433 8.213 1.00 83.56 101 LYS A CA 1
ATOM 754 C C . LYS A 1 101 ? -24.539 1.712 8.064 1.00 83.56 101 LYS A C 1
ATOM 756 O O . LYS A 1 101 ? -25.459 1.957 8.835 1.00 83.56 101 LYS A O 1
ATOM 761 N N . ALA A 1 102 ? -24.655 0.779 7.115 1.00 82.75 102 ALA A N 1
ATOM 762 C CA . ALA A 1 102 ? -25.870 -0.022 6.936 1.00 82.75 102 ALA A CA 1
ATOM 763 C C . ALA A 1 102 ? -26.205 -0.908 8.153 1.00 82.75 102 ALA A C 1
ATOM 765 O O . ALA A 1 102 ? -27.355 -1.304 8.317 1.00 82.75 102 ALA A O 1
ATOM 766 N N . LYS A 1 103 ? -25.215 -1.217 9.001 1.00 81.44 103 LYS A N 1
ATOM 767 C CA . LYS A 1 103 ? -25.384 -1.978 10.246 1.00 81.44 103 LYS A CA 1
ATOM 768 C C . LYS A 1 103 ? -25.596 -1.098 11.485 1.00 81.44 103 LYS A C 1
ATOM 770 O O . LYS A 1 103 ? -25.733 -1.652 12.569 1.00 81.44 103 LYS A O 1
ATOM 775 N N . GLY A 1 104 ? -25.631 0.231 11.340 1.00 72.12 104 GLY A N 1
ATOM 776 C CA . GLY A 1 104 ? -25.821 1.164 12.459 1.00 72.12 104 GLY A CA 1
ATOM 777 C C . GLY A 1 104 ? -24.640 1.226 13.433 1.00 72.12 104 GLY A C 1
ATOM 778 O O . GLY A 1 104 ? -24.834 1.568 14.593 1.00 72.12 104 GLY A O 1
ATOM 779 N N . LEU A 1 105 ? -23.441 0.848 12.980 1.00 63.44 105 LEU A N 1
ATOM 780 C CA . LEU A 1 105 ? -22.195 1.004 13.728 1.00 63.44 105 LEU A CA 1
ATOM 781 C C . LEU A 1 105 ? -21.611 2.374 13.352 1.00 63.44 105 LEU A C 1
ATOM 783 O O . LEU A 1 105 ? -20.814 2.458 12.415 1.00 63.44 105 LEU A O 1
ATOM 787 N N . GLU A 1 106 ? -22.102 3.429 14.002 1.00 54.03 106 GLU A N 1
ATOM 788 C CA . GLU A 1 106 ? -21.480 4.763 14.016 1.00 54.03 106 GLU A CA 1
ATOM 789 C C . GLU A 1 106 ? -20.786 4.977 15.361 1.00 54.03 106 GLU A C 1
ATOM 791 O O . GLU A 1 106 ? -21.415 4.659 16.399 1.00 54.03 106 GLU A O 1
#

pLDDT: mean 90.26, std 6.29, range [54.03, 97.0]

=== Feature glossary ===
The features interleaved in this record are:

— What the protein is —

Sequence gives the chain of amino acids in standard one-letter code (A=alanine, C=cysteine, …, Y=tyrosine), read N→C. It is the only feature that is directly encoded by the gene; all structural features are derived from the folded form of this sequence.

Database cross-references. InterPro integrates a dozen domain/family signature databases into unified entries with residue-range hits. GO terms attach function/process/location labels with evidence codes. CATH codes position the fold in a four-level structural taxonomy. Organism is the NCBI-taxonomy species name.

— Where its atoms are —

Atomic coordinates in PDBx/m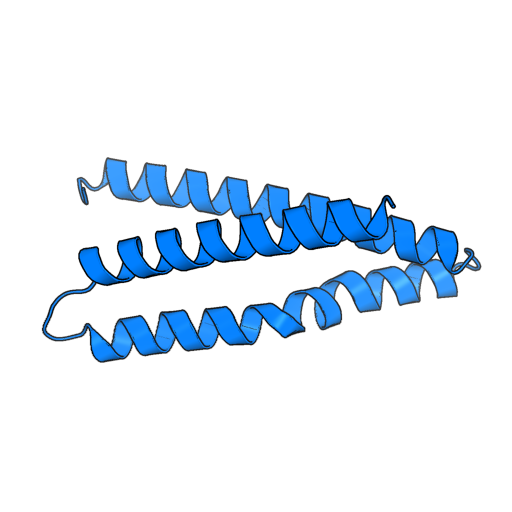mCIF format — the same representation the Protein Data Bank distributes. Each line of the _atom_site loop places one backbone atom in Cartesian space (units: ångströms, origin: arbitrary).

The six renders are orthographic views along the three Cartesian axes in both directions. Representation (cartoon, sticks, or surface) and color scheme (sequence-rainbow or by-chain) vary across proteins so the training set covers all the common visualization conventions.

— Local backbone conformation —

Eight-state secondary structure (DSSP): H is the canonical α-helix, G the tighter 3₁₀-helix, I the wider π-helix; E/B are β-structure, T and S are turns and bends, and '-' is everything else. DSSP derives these from the pattern of main-chain N–H···O=C hydrogen bonds, not from the sequence.

P-SEA three-state annotation labels each residue as helix, strand, or coil based purely on the geometry of the Cα trace. It serves as a fallback when the full backbone (and thus DSSP) is unavailable.

The φ/ψ torsion pair specifies the backbone conformation at each residue. φ rotates about the N–Cα bond, ψ about the Cα–C bond. Steric clashes forbid most of the (φ, ψ) plane — the allowed regions (α-helix basin, β-sheet basin, left-handed helix) are the Ramachandran-allowed regions.

— Global shape and packing —

The geometric summary reports three shape descriptors. Rg (radius of gyration) measures how spread out the Cα atoms are about their centre of mass; compact globular proteins have small Rg, elongated or unfolded ones large. Cα contacts (<8 Å, |i−j|>4) count long-range residue pairs in spatial proximity — high for tightly packed folds, near zero for rods or random coil. The bounding-box extents give the protein's footprint along x, y, z in Å.

Solvent-accessible surface area (SASA) is the area in Å² traced out by the centre of a 1.4 Å probe sphere (a water molecule) rolled over the protein's van der Waals surface (Shrake–Rupley / Lee–Richards construction). Buried residues have near-zero SASA; fully exposed residues can exceed 200 Å². The total SASA scales roughly with the number of surface residues.

The contact map is a binary N×N matrix image: pixel (i, j) is dark where Cα_i and Cα_j are within 8 Å and |i−j|>4. Because the |i−j|>4 filter removes local helical contacts, off-diagonal stripes parallel to the main diagonal indicate parallel β-sheets; stripes perpendicular to it indicate antiparallel β-sheets. The Ramachandran plot scatters every residue's (φ, ψ) pair against the sterically allowed regions. The PAE heatmap renders the predicted-aligned-error matrix.

— Structural neighborhood —

3Di is Foldseek's structural alphabet. Each residue is assigned one of twenty discrete states based on how its Cα sits relative to its spatial (not sequential) neighbors. Aligning 3Di strings finds structural homologs roughly as well as full 3D superposition, but orders of magnitude faster.

Nearest PDB neighbors are the top structural matches found by Foldseek when searching this structure against the entire Protein Data Bank. Each hit reports a TM-score (0 to 1; >0.5 almost always implies the same fold) and an E-value. These are *structural* homologs — they may share no detectable sequence similarity.

— Confidence and disorder —

For AlphaFold models, the B-factor field carries pLDDT — the model's own estimate of local accuracy on a 0–100 scale. Regions with pLDDT<50 should be treated as essentially unmodeled; they often correspond to intrinsically disordered segments.

Crystallographic B-factors measure how much each atom's electron density is smeared out, in Å². They rise in mobile loops and surface residues and fall in the buried interior. In AlphaFold models this column is repurposed to hold pLDDT instead.

Predicted aligned error is AlphaFold's pairwise confidence. Unlike pLDDT (per-residue), PAE is per-residue-pair and captures whether two parts of the structure are correctly placed relative to each other. Units are ångströms of expected positional error.